Protein AF-A0A5M3XXB2-F1 (afdb_monomer)

Sequence (69 aa):
MLILNEQHLRRALTRYLQHYNTARPHRGIGQLSPSQAESGPPTPIDLATHRVHRRAIHGGLVSEYQIAS

Foldseek 3Di:
DDQDDDVSVVVLVVVVCVCCQVVVCPCDVQRADPVCVVVPDDDDDDCVPWDKDWDAPSPRPDIDIDTDD

Structure (mmCIF, N/CA/C/O backbone):
data_AF-A0A5M3XXB2-F1
#
_entry.id   AF-A0A5M3XXB2-F1
#
loop_
_atom_site.group_PDB
_atom_site.id
_atom_site.type_symbol
_atom_site.label_atom_id
_atom_site.label_alt_id
_atom_site.label_comp_id
_atom_site.label_asym_id
_atom_site.label_entity_id
_atom_site.label_seq_id
_atom_site.pdbx_PDB_ins_code
_atom_site.Cartn_x
_atom_site.Cartn_y
_atom_site.Cartn_z
_atom_site.occupancy
_atom_site.B_iso_or_equiv
_atom_site.auth_seq_id
_atom_site.auth_comp_id
_atom_site.auth_asym_id
_atom_site.auth_atom_id
_atom_site.pdbx_PDB_model_num
ATOM 1 N N . MET A 1 1 ? -14.065 0.733 7.584 1.00 72.56 1 MET A N 1
ATOM 2 C CA . MET A 1 1 ? -13.500 0.798 8.950 1.00 72.56 1 MET A CA 1
ATOM 3 C C . MET A 1 1 ? -14.141 1.968 9.679 1.00 72.56 1 MET A C 1
ATOM 5 O O . MET A 1 1 ? -14.178 3.048 9.109 1.00 72.56 1 MET A O 1
ATOM 9 N N . LEU A 1 2 ? -14.662 1.756 10.887 1.00 80.69 2 LEU A N 1
ATOM 10 C CA . LEU A 1 2 ? -15.261 2.809 11.716 1.00 80.69 2 LEU A CA 1
ATOM 11 C C . LEU A 1 2 ? -14.285 3.192 12.826 1.00 80.69 2 LEU A C 1
ATOM 13 O O . LEU A 1 2 ? -13.741 2.305 13.476 1.00 80.69 2 LEU A O 1
ATOM 17 N N . ILE A 1 3 ? -14.055 4.485 13.037 1.00 85.31 3 ILE A N 1
ATOM 18 C CA . ILE A 1 3 ? -13.170 4.990 14.092 1.00 85.31 3 ILE A CA 1
ATOM 19 C C . ILE A 1 3 ? -14.029 5.271 15.319 1.00 85.31 3 ILE A C 1
ATOM 21 O O . ILE A 1 3 ? -14.946 6.079 15.262 1.00 85.31 3 ILE A O 1
ATOM 25 N N . LEU A 1 4 ? -13.753 4.557 16.409 1.00 89.38 4 LEU A N 1
ATOM 26 C CA . LEU A 1 4 ? -14.647 4.503 17.573 1.00 89.38 4 LEU A CA 1
ATOM 27 C C . LEU A 1 4 ? -14.177 5.395 18.729 1.00 89.38 4 LEU A C 1
ATOM 29 O O . LEU A 1 4 ? -14.973 5.748 19.588 1.00 89.38 4 LEU A O 1
ATOM 33 N N . ASN A 1 5 ? -12.886 5.737 18.767 1.00 92.56 5 ASN A N 1
ATOM 34 C CA . ASN A 1 5 ? -12.272 6.642 19.741 1.00 92.56 5 ASN A CA 1
ATOM 35 C C . ASN A 1 5 ? -10.858 7.050 19.279 1.00 92.56 5 ASN A C 1
ATOM 37 O O . ASN A 1 5 ? -10.363 6.576 18.250 1.00 92.56 5 ASN A O 1
ATOM 41 N N . GLU A 1 6 ? -10.188 7.904 20.056 1.00 94.31 6 GLU A N 1
ATOM 42 C CA . GLU A 1 6 ? -8.841 8.399 19.751 1.00 94.31 6 GLU A CA 1
ATOM 43 C C . GLU A 1 6 ? -7.782 7.286 19.703 1.00 94.31 6 GLU A C 1
ATOM 45 O O . GLU A 1 6 ? -6.937 7.267 18.809 1.00 94.31 6 GLU A O 1
ATOM 50 N N . GLN A 1 7 ? -7.825 6.315 20.617 1.00 94.94 7 GLN A N 1
ATOM 51 C CA . GLN A 1 7 ? -6.868 5.206 20.610 1.00 94.94 7 GLN A CA 1
ATOM 52 C C . GLN A 1 7 ? -7.018 4.349 19.344 1.00 94.94 7 GLN A C 1
ATOM 54 O O . GLN A 1 7 ? -6.024 3.925 18.743 1.00 94.94 7 GLN A O 1
ATOM 59 N N . HIS A 1 8 ? -8.258 4.140 18.896 1.00 90.06 8 HIS A N 1
ATOM 60 C CA . HIS A 1 8 ? -8.556 3.473 17.638 1.00 90.06 8 HIS A CA 1
ATOM 61 C C . HIS A 1 8 ? -8.032 4.290 16.448 1.00 90.06 8 HIS A C 1
ATOM 63 O O . HIS A 1 8 ? -7.367 3.723 15.578 1.00 90.06 8 HIS A O 1
ATOM 69 N N . LEU A 1 9 ? -8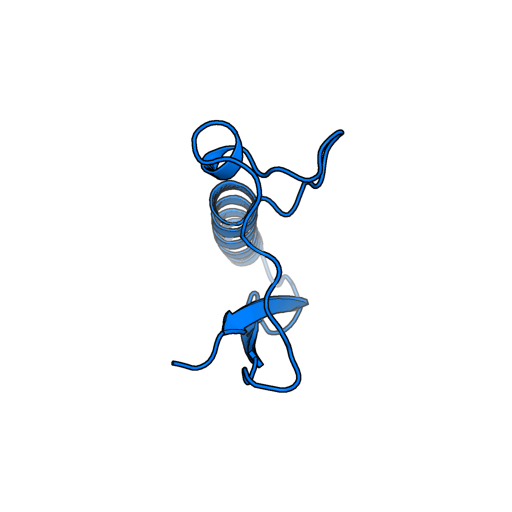.250 5.609 16.440 1.00 91.50 9 LEU A N 1
ATOM 70 C CA . LEU A 1 9 ? -7.712 6.513 15.421 1.00 91.50 9 LEU A CA 1
ATOM 71 C C . LEU A 1 9 ? -6.183 6.431 15.345 1.00 91.50 9 LEU A C 1
ATOM 73 O O . LEU A 1 9 ? -5.637 6.221 14.264 1.00 91.50 9 LEU A O 1
ATOM 77 N N . ARG A 1 10 ? -5.487 6.526 16.482 1.00 94.75 10 ARG A N 1
ATOM 78 C CA . ARG A 1 10 ? -4.020 6.447 16.541 1.00 94.75 10 ARG A CA 1
ATOM 79 C C . ARG A 1 10 ? -3.512 5.134 15.951 1.00 94.75 10 ARG A C 1
ATOM 81 O O . ARG A 1 10 ? -2.644 5.153 15.087 1.00 94.75 10 ARG A O 1
ATOM 88 N N . ARG A 1 11 ? -4.108 3.994 16.319 1.00 90.19 11 ARG A N 1
ATOM 89 C CA . ARG A 1 11 ? -3.725 2.681 15.766 1.00 90.19 11 ARG A CA 1
ATOM 90 C C . ARG A 1 11 ? -3.991 2.576 14.261 1.00 90.19 11 ARG A C 1
ATOM 92 O O . ARG A 1 11 ? -3.188 1.979 13.542 1.00 90.19 11 ARG A O 1
ATOM 99 N N . ALA A 1 12 ? -5.106 3.134 13.789 1.00 89.00 12 ALA A N 1
ATOM 100 C CA . ALA A 1 12 ? -5.440 3.200 12.370 1.00 89.00 12 ALA A CA 1
ATOM 101 C C . ALA A 1 12 ? -4.391 3.995 11.589 1.00 89.00 12 ALA A C 1
ATOM 103 O O . ALA A 1 12 ? -3.856 3.505 10.596 1.00 89.00 12 ALA A O 1
ATOM 104 N N . LEU A 1 13 ? -4.065 5.191 12.087 1.00 90.50 13 LEU A N 1
ATOM 105 C CA . LEU A 1 13 ? -3.103 6.101 11.481 1.00 90.50 13 LEU A CA 1
ATOM 106 C C . LEU A 1 13 ? -1.691 5.534 11.506 1.00 90.50 13 LEU A C 1
ATOM 108 O O . LEU A 1 13 ? -1.026 5.584 10.483 1.00 90.50 13 LEU A O 1
ATOM 112 N N . THR A 1 14 ? -1.237 4.927 12.605 1.00 90.81 14 THR A N 1
ATOM 113 C CA . THR A 1 14 ? 0.085 4.284 12.653 1.00 90.81 14 THR A CA 1
ATOM 114 C C . THR A 1 14 ? 0.206 3.198 11.590 1.00 90.81 14 THR A C 1
ATOM 116 O O . THR A 1 14 ? 1.174 3.182 10.835 1.00 90.81 14 THR A O 1
ATOM 119 N N . ARG A 1 15 ? -0.802 2.323 11.467 1.00 86.00 15 ARG A N 1
ATOM 120 C CA . ARG A 1 15 ? -0.817 1.291 10.420 1.00 86.00 15 ARG A CA 1
ATOM 121 C C . ARG A 1 15 ? -0.869 1.904 9.030 1.00 86.00 15 ARG A C 1
ATOM 123 O O . ARG A 1 15 ? -0.252 1.380 8.110 1.00 86.00 15 ARG A O 1
ATOM 130 N N . TYR A 1 16 ? -1.654 2.967 8.849 1.00 84.69 16 TYR A N 1
ATOM 131 C CA . TYR A 1 16 ? -1.775 3.665 7.570 1.00 84.69 16 TYR A CA 1
ATOM 132 C C . TYR A 1 16 ? -0.455 4.298 7.168 1.00 84.69 16 TYR A C 1
ATOM 134 O O . TYR A 1 16 ? 0.013 4.035 6.074 1.00 84.69 16 TYR A O 1
ATOM 142 N N . LEU A 1 17 ? 0.184 5.043 8.063 1.00 86.25 17 LEU A N 1
ATOM 143 C CA . LEU A 1 17 ? 1.471 5.680 7.820 1.00 86.25 17 LEU A CA 1
ATOM 144 C C . LEU A 1 17 ? 2.576 4.659 7.583 1.00 86.25 17 LEU A C 1
ATOM 146 O O . LEU A 1 17 ? 3.387 4.870 6.692 1.00 86.25 17 LEU A O 1
ATOM 150 N N . GLN A 1 18 ? 2.599 3.551 8.329 1.00 84.12 18 GLN A N 1
ATOM 151 C CA . GLN A 1 18 ? 3.559 2.479 8.087 1.00 84.12 18 GLN A CA 1
ATOM 152 C C . GLN A 1 18 ? 3.389 1.925 6.673 1.00 84.12 18 GLN A C 1
ATOM 154 O O . GLN A 1 18 ? 4.336 1.978 5.902 1.00 84.12 18 GLN A O 1
ATOM 159 N N . HIS A 1 19 ? 2.181 1.481 6.311 1.00 78.62 19 HIS A N 1
ATOM 160 C CA . HIS A 1 19 ? 1.904 0.967 4.970 1.00 78.62 19 HIS A CA 1
ATOM 161 C C . HIS A 1 19 ? 2.186 2.013 3.888 1.00 78.62 19 HIS A C 1
ATOM 163 O O . HIS A 1 19 ? 2.875 1.730 2.919 1.00 78.62 19 HIS A O 1
ATOM 169 N N . TYR A 1 20 ? 1.705 3.241 4.067 1.00 74.31 20 TYR A N 1
ATOM 170 C CA . TYR A 1 20 ? 1.918 4.324 3.123 1.00 74.31 20 TYR A CA 1
ATOM 171 C C . TYR A 1 20 ? 3.404 4.577 2.923 1.00 74.31 20 TYR A C 1
ATOM 173 O O . TYR A 1 20 ? 3.824 4.644 1.785 1.00 74.31 20 TYR A O 1
ATOM 181 N N . ASN A 1 21 ? 4.209 4.648 3.987 1.00 73.69 21 ASN A N 1
ATOM 182 C CA . ASN A 1 21 ? 5.645 4.901 3.894 1.00 73.69 21 ASN A CA 1
ATOM 183 C C . ASN A 1 21 ? 6.442 3.724 3.321 1.00 73.69 21 ASN A C 1
ATOM 185 O O . ASN A 1 21 ? 7.421 3.970 2.621 1.00 73.69 21 ASN A O 1
ATOM 189 N N . THR A 1 22 ? 6.053 2.477 3.598 1.00 70.56 22 THR A N 1
ATOM 190 C CA . THR A 1 22 ? 6.792 1.287 3.145 1.00 70.56 22 THR A CA 1
ATOM 191 C C . THR A 1 22 ? 6.366 0.808 1.763 1.00 70.56 22 THR A C 1
ATOM 193 O O . THR A 1 22 ? 7.191 0.301 1.012 1.00 70.56 22 THR A O 1
ATOM 196 N N . ALA A 1 23 ? 5.091 0.971 1.413 1.00 65.94 23 ALA A N 1
ATOM 197 C CA . ALA A 1 23 ? 4.523 0.538 0.142 1.00 65.94 23 ALA A CA 1
ATOM 198 C C . ALA A 1 23 ? 4.379 1.680 -0.877 1.00 65.94 23 ALA A C 1
ATOM 200 O O . ALA A 1 23 ? 3.892 1.411 -1.972 1.00 65.94 23 ALA A O 1
ATOM 201 N N . ARG A 1 24 ? 4.763 2.924 -0.514 1.00 61.31 24 ARG A N 1
ATOM 202 C CA . ARG A 1 24 ? 4.518 4.201 -1.228 1.00 61.31 24 ARG A CA 1
ATOM 203 C C . ARG A 1 24 ? 4.116 4.012 -2.696 1.00 61.31 24 ARG A C 1
ATOM 205 O O . ARG A 1 24 ? 4.982 4.058 -3.569 1.00 61.31 24 ARG A O 1
ATOM 212 N N . PRO A 1 25 ? 2.806 3.914 -2.998 1.00 61.00 25 PRO A N 1
ATOM 213 C CA . PRO A 1 25 ? 2.296 3.825 -4.363 1.00 61.00 25 PRO A CA 1
ATOM 214 C C . PRO A 1 25 ? 2.308 5.196 -5.059 1.00 61.00 25 PRO A C 1
ATOM 216 O O . PRO A 1 25 ? 1.520 5.446 -5.971 1.00 61.00 25 PRO A O 1
ATOM 219 N N . HIS A 1 26 ? 3.184 6.115 -4.632 1.00 52.56 26 HIS A N 1
ATOM 220 C CA . HIS A 1 26 ? 3.411 7.367 -5.337 1.00 52.56 26 HIS A CA 1
ATOM 221 C C . HIS A 1 26 ? 4.189 7.053 -6.593 1.00 52.56 26 HIS A C 1
ATOM 223 O O . HIS A 1 26 ? 5.411 7.143 -6.634 1.00 52.56 26 HIS A O 1
ATOM 229 N N . ARG A 1 27 ? 3.450 6.714 -7.640 1.00 58.78 27 ARG A N 1
ATOM 230 C CA . ARG A 1 27 ? 3.935 6.864 -8.997 1.00 58.78 27 ARG A CA 1
ATOM 231 C C . ARG A 1 27 ? 4.068 8.363 -9.277 1.00 58.78 27 ARG A C 1
ATOM 233 O O . ARG A 1 27 ? 3.188 8.964 -9.882 1.00 58.78 27 ARG A O 1
ATOM 240 N N . GLY A 1 28 ? 5.132 8.975 -8.753 1.00 59.41 28 GLY A N 1
ATOM 241 C CA . GLY A 1 28 ? 5.572 10.306 -9.160 1.00 59.41 28 GLY A CA 1
ATOM 242 C C . GLY A 1 28 ? 6.014 10.294 -10.625 1.00 59.41 28 GLY A C 1
ATOM 243 O O . GLY A 1 28 ? 5.855 9.290 -11.322 1.00 59.41 28 GLY A O 1
ATOM 244 N N . ILE A 1 29 ? 6.590 11.391 -11.112 1.00 55.06 29 ILE A N 1
ATOM 245 C CA . ILE A 1 29 ? 7.185 11.430 -12.457 1.00 55.06 29 ILE A CA 1
ATOM 246 C C . ILE A 1 29 ? 8.204 10.274 -12.561 1.00 55.06 29 ILE A C 1
ATOM 248 O O . ILE A 1 29 ? 9.134 10.206 -11.765 1.00 55.06 29 ILE A O 1
ATOM 252 N N . GLY A 1 30 ? 7.972 9.322 -13.473 1.00 64.69 30 GLY A N 1
ATOM 253 C CA . GLY A 1 30 ? 8.773 8.092 -13.619 1.00 64.69 30 GLY A CA 1
ATOM 254 C C . GLY A 1 30 ? 8.197 6.822 -12.969 1.00 64.69 30 GLY A C 1
ATOM 255 O O . GLY A 1 30 ? 8.729 5.742 -13.186 1.00 64.69 30 GLY A O 1
ATOM 256 N N . GLN A 1 31 ? 7.086 6.916 -12.229 1.00 68.81 31 GLN A N 1
ATOM 257 C CA . GLN A 1 31 ? 6.376 5.794 -11.590 1.00 68.81 31 GLN A CA 1
ATOM 258 C C . GLN A 1 31 ? 7.176 4.969 -10.557 1.00 68.81 31 GLN A C 1
ATOM 260 O O . GLN A 1 31 ? 6.788 3.841 -10.254 1.00 68.81 31 GLN A O 1
ATOM 265 N N . LEU A 1 32 ? 8.242 5.529 -9.982 1.00 66.19 32 LEU A N 1
ATOM 266 C CA . LEU A 1 32 ? 9.095 4.848 -9.001 1.00 66.19 32 LEU A CA 1
ATOM 267 C C . LEU A 1 32 ? 8.710 5.223 -7.565 1.00 66.19 32 LEU A C 1
ATOM 269 O O . LEU A 1 32 ? 8.581 6.405 -7.244 1.00 66.19 32 LEU A O 1
ATOM 273 N N . SER A 1 33 ? 8.572 4.230 -6.685 1.00 67.19 33 SER A N 1
ATOM 274 C CA . SER A 1 33 ? 8.582 4.458 -5.237 1.00 67.19 33 SER A CA 1
ATOM 275 C C . SER A 1 33 ? 9.993 4.855 -4.758 1.00 67.19 33 SER A C 1
ATOM 277 O O . SER A 1 33 ? 10.974 4.602 -5.455 1.00 67.19 33 SER A O 1
ATOM 279 N N . PRO A 1 34 ? 10.162 5.419 -3.548 1.00 66.88 34 PRO A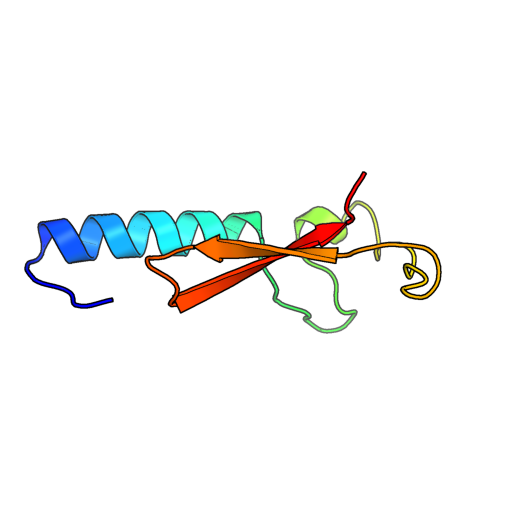 N 1
ATOM 280 C CA . PRO A 1 34 ? 11.494 5.731 -3.022 1.00 66.88 34 PRO A CA 1
ATOM 281 C C . PRO A 1 34 ? 12.427 4.517 -2.902 1.00 66.88 34 PRO A C 1
ATOM 283 O O . PRO A 1 34 ? 13.611 4.642 -3.178 1.00 66.88 34 PRO A O 1
ATOM 286 N N . SER A 1 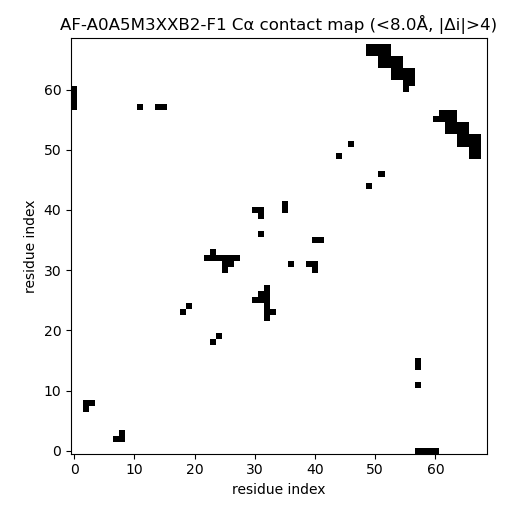35 ? 11.906 3.329 -2.572 1.00 67.12 35 SER A N 1
ATOM 287 C CA . SER A 1 35 ? 12.703 2.090 -2.590 1.00 67.12 35 SER A CA 1
ATOM 288 C C . SER A 1 35 ? 13.095 1.649 -4.009 1.00 67.12 35 SER A C 1
ATOM 290 O O . SER A 1 35 ? 14.086 0.944 -4.193 1.00 67.12 35 SER A O 1
ATOM 292 N N . GLN A 1 36 ? 12.338 2.085 -5.017 1.00 70.06 36 GLN A N 1
ATOM 293 C CA . GLN A 1 36 ? 12.609 1.879 -6.441 1.00 70.06 36 GLN A CA 1
ATOM 294 C C . GLN A 1 36 ? 13.462 2.993 -7.058 1.00 70.06 36 GLN A C 1
ATOM 296 O O . GLN A 1 36 ? 13.932 2.842 -8.178 1.00 70.06 36 GLN A O 1
ATOM 301 N N . ALA A 1 37 ? 13.697 4.105 -6.357 1.00 68.62 37 ALA A N 1
ATOM 302 C CA . ALA A 1 37 ? 14.563 5.170 -6.858 1.00 68.62 37 ALA A CA 1
ATOM 303 C C . ALA A 1 37 ? 16.018 4.690 -7.002 1.00 68.62 37 ALA A C 1
ATOM 305 O O . ALA A 1 37 ? 16.698 5.076 -7.947 1.00 68.62 37 ALA A O 1
ATOM 306 N N . GLU A 1 38 ? 16.467 3.810 -6.102 1.00 71.31 38 GLU A N 1
ATOM 307 C CA . GLU A 1 38 ? 17.800 3.194 -6.148 1.00 71.31 38 GLU A CA 1
ATOM 308 C C . GLU A 1 38 ? 17.847 1.935 -7.031 1.00 71.31 38 GLU A C 1
ATOM 310 O O . GLU A 1 38 ? 18.853 1.678 -7.684 1.00 71.31 38 GLU A O 1
ATOM 315 N N . SER A 1 39 ? 16.763 1.149 -7.065 1.00 73.69 39 SER A N 1
ATOM 316 C CA . SER A 1 39 ? 16.708 -0.141 -7.777 1.00 73.69 39 SER A CA 1
ATOM 317 C C . SER A 1 39 ? 16.115 -0.072 -9.193 1.00 73.69 39 SER A C 1
ATOM 319 O O . SER A 1 39 ? 16.217 -1.038 -9.946 1.00 73.69 39 SER A O 1
ATOM 321 N N . GLY A 1 40 ? 15.544 1.068 -9.587 1.00 70.06 40 GLY A N 1
ATOM 322 C CA . GLY A 1 40 ? 14.877 1.260 -10.872 1.00 70.06 40 GLY A CA 1
ATOM 323 C C . GLY A 1 40 ? 13.444 0.702 -10.920 1.00 70.06 40 GLY A C 1
ATOM 324 O O . GLY A 1 40 ? 12.926 0.165 -9.936 1.00 70.06 40 GLY A O 1
ATOM 325 N N . PRO A 1 41 ? 12.749 0.860 -12.062 1.00 72.88 41 PRO A N 1
ATOM 326 C CA . PRO A 1 41 ? 11.394 0.347 -12.229 1.00 72.88 41 PRO A CA 1
ATOM 327 C C . PRO A 1 41 ? 11.373 -1.184 -12.159 1.00 72.88 41 PRO A C 1
ATOM 329 O O . PRO A 1 41 ? 12.283 -1.837 -12.672 1.00 72.88 41 PRO A O 1
ATOM 332 N N . PRO A 1 42 ? 10.316 -1.781 -11.582 1.00 74.25 42 PRO A N 1
ATOM 333 C CA . PRO A 1 42 ? 10.161 -3.225 -11.593 1.00 74.25 42 PRO A CA 1
ATOM 334 C C . PRO A 1 42 ? 9.981 -3.716 -13.033 1.00 74.25 42 PRO A C 1
ATOM 336 O O . PRO A 1 42 ? 9.340 -3.052 -13.853 1.00 74.25 42 PRO A O 1
ATOM 339 N N . THR A 1 43 ? 10.508 -4.903 -13.331 1.00 77.50 43 THR A N 1
ATOM 340 C CA . THR A 1 43 ? 10.261 -5.563 -14.614 1.00 77.50 43 THR A CA 1
ATOM 341 C C . THR A 1 43 ? 8.754 -5.782 -14.793 1.00 77.50 43 THR A C 1
ATOM 343 O O . THR A 1 43 ? 8.103 -6.264 -13.860 1.00 77.50 43 THR A O 1
ATOM 346 N N . PRO A 1 44 ? 8.173 -5.438 -15.958 1.00 78.25 44 PRO A N 1
ATOM 347 C CA . PRO A 1 44 ? 6.783 -5.755 -16.253 1.00 78.25 44 PRO A CA 1
ATOM 348 C C . PRO A 1 44 ? 6.529 -7.256 -16.097 1.00 78.25 44 PRO A C 1
ATOM 350 O O . PRO A 1 44 ? 7.283 -8.077 -16.615 1.00 78.25 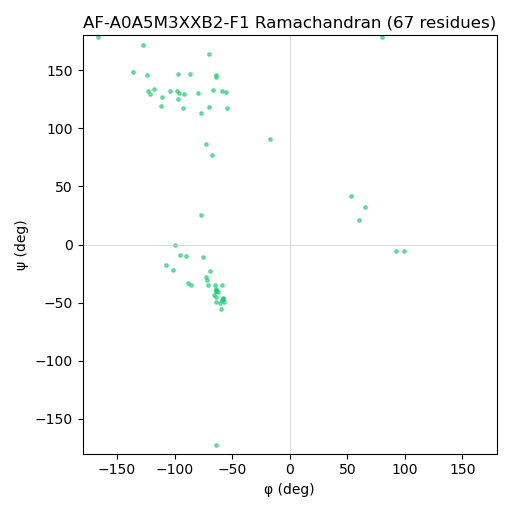44 PRO A O 1
ATOM 353 N N . ILE A 1 45 ? 5.468 -7.605 -15.376 1.00 79.56 45 ILE A N 1
ATOM 354 C CA . ILE A 1 45 ? 5.079 -8.996 -15.135 1.00 79.56 45 ILE A CA 1
ATOM 355 C C . ILE A 1 45 ? 4.010 -9.366 -16.156 1.00 79.56 45 ILE A C 1
ATOM 357 O O . ILE A 1 45 ? 3.019 -8.647 -16.303 1.00 79.56 45 ILE A O 1
ATOM 361 N N . ASP A 1 46 ? 4.189 -10.499 -16.828 1.00 84.50 46 ASP A N 1
ATOM 362 C CA . ASP A 1 46 ? 3.150 -11.069 -17.676 1.00 84.50 46 ASP A CA 1
ATOM 363 C C . ASP A 1 46 ? 2.078 -11.763 -16.821 1.00 84.50 46 ASP A C 1
ATOM 365 O O . ASP A 1 46 ? 2.316 -12.782 -16.169 1.00 84.50 46 ASP A O 1
ATOM 369 N N . LEU A 1 47 ? 0.873 -11.196 -16.839 1.00 83.00 47 LEU A N 1
ATOM 370 C CA . LEU A 1 47 ? -0.278 -11.701 -16.092 1.00 83.00 47 LEU A CA 1
ATOM 371 C C . LEU A 1 47 ? -0.903 -12.957 -16.723 1.00 83.00 47 LEU A C 1
ATOM 373 O O . LEU A 1 47 ? -1.741 -13.588 -16.084 1.00 83.00 47 LEU A O 1
ATOM 377 N N . ALA A 1 48 ? -0.517 -13.339 -17.947 1.00 86.62 48 ALA A N 1
ATOM 378 C CA . ALA A 1 48 ? -0.933 -14.611 -18.539 1.00 86.62 48 ALA A CA 1
ATOM 379 C C . ALA A 1 48 ? -0.217 -15.808 -17.890 1.00 86.62 48 ALA A C 1
ATOM 381 O O . ALA A 1 48 ? -0.768 -1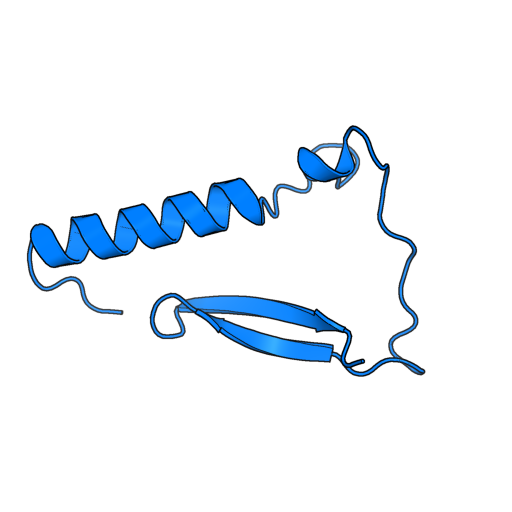6.907 -17.838 1.00 86.62 48 ALA A O 1
ATOM 382 N N . THR A 1 49 ? 0.991 -15.587 -17.368 1.00 87.81 49 THR A N 1
ATOM 383 C CA . THR A 1 49 ? 1.841 -16.622 -16.763 1.00 87.81 49 THR A CA 1
ATOM 384 C C . THR A 1 49 ? 1.923 -16.531 -15.240 1.00 87.81 49 THR A C 1
ATOM 386 O O . THR A 1 49 ? 2.255 -17.521 -14.591 1.00 87.81 49 THR A O 1
ATOM 389 N N . HIS A 1 50 ? 1.567 -15.386 -14.650 1.00 84.06 50 HIS A N 1
ATOM 390 C CA . HIS A 1 50 ? 1.651 -15.152 -13.209 1.00 84.06 50 HIS A CA 1
ATOM 391 C C . HIS A 1 50 ? 0.281 -14.888 -12.588 1.00 84.06 50 HIS A C 1
ATOM 393 O O . HIS A 1 50 ? -0.499 -14.063 -13.065 1.00 84.06 50 HIS A O 1
ATOM 399 N N . ARG A 1 51 ? -0.002 -15.544 -11.458 1.00 87.00 51 ARG A N 1
ATOM 400 C CA . ARG A 1 51 ? -1.197 -15.247 -10.655 1.00 87.00 51 ARG A CA 1
ATOM 401 C C . ARG A 1 51 ? -0.893 -14.120 -9.674 1.00 87.00 51 ARG A C 1
ATOM 403 O O . ARG A 1 51 ? 0.216 -14.014 -9.166 1.00 87.00 51 ARG A O 1
ATOM 410 N N . VAL A 1 52 ? -1.888 -13.286 -9.385 1.00 86.38 52 VAL A N 1
ATOM 411 C CA . VAL A 1 52 ? -1.772 -12.192 -8.411 1.00 86.38 52 VAL A CA 1
ATOM 412 C C . VAL A 1 52 ? -2.638 -12.507 -7.199 1.00 86.38 52 VAL A C 1
ATOM 414 O O . VAL A 1 52 ? -3.839 -12.749 -7.327 1.00 86.38 52 VAL A O 1
ATOM 417 N N . HIS A 1 53 ? -2.045 -12.462 -6.010 1.00 88.31 53 HIS A N 1
ATOM 418 C CA . HIS A 1 53 ? -2.768 -12.510 -4.749 1.00 88.31 53 HIS A CA 1
ATOM 419 C C . HIS A 1 53 ? -3.097 -11.106 -4.266 1.00 88.31 53 HIS A C 1
ATOM 421 O O . HIS A 1 53 ? -2.232 -10.238 -4.150 1.00 88.31 53 HIS A O 1
ATOM 427 N N . ARG A 1 54 ? -4.372 -10.906 -3.933 1.00 87.25 54 ARG A N 1
ATOM 428 C CA . ARG A 1 54 ? -4.860 -9.696 -3.282 1.00 87.25 54 ARG A CA 1
ATOM 429 C C . ARG A 1 54 ? -4.950 -9.925 -1.778 1.00 87.25 54 ARG A C 1
ATOM 431 O O . ARG A 1 54 ? -5.670 -10.816 -1.332 1.00 87.25 54 ARG A O 1
ATOM 438 N N . ARG A 1 55 ? -4.304 -9.064 -0.995 1.00 88.12 55 ARG A N 1
ATOM 439 C CA . ARG A 1 55 ? -4.401 -9.030 0.466 1.00 88.12 55 ARG A CA 1
ATOM 440 C C . ARG A 1 55 ? -5.117 -7.765 0.918 1.00 88.12 55 ARG A C 1
ATOM 442 O O . ARG A 1 55 ? -4.656 -6.656 0.671 1.00 88.12 55 ARG A O 1
ATOM 449 N N . ALA A 1 56 ? -6.246 -7.927 1.597 1.00 87.38 56 ALA A N 1
ATOM 450 C CA . ALA A 1 56 ? -6.973 -6.811 2.186 1.00 87.38 56 ALA A CA 1
ATOM 451 C C . ALA A 1 56 ? -6.321 -6.384 3.514 1.00 87.38 56 ALA A C 1
ATOM 453 O O . ALA A 1 56 ? -6.078 -7.213 4.389 1.00 87.38 56 ALA A O 1
ATOM 454 N N . ILE A 1 57 ? -6.066 -5.090 3.674 1.00 83.25 57 ILE A N 1
ATOM 455 C CA . ILE A 1 57 ? -5.475 -4.476 4.867 1.00 83.25 57 ILE A CA 1
ATOM 456 C C . ILE A 1 57 ? -6.362 -3.317 5.361 1.00 83.25 57 ILE A C 1
ATOM 458 O O . ILE A 1 57 ? -7.367 -2.970 4.736 1.00 83.25 57 ILE A O 1
ATOM 462 N N . HIS A 1 58 ? -6.052 -2.757 6.536 1.00 81.31 58 HIS A N 1
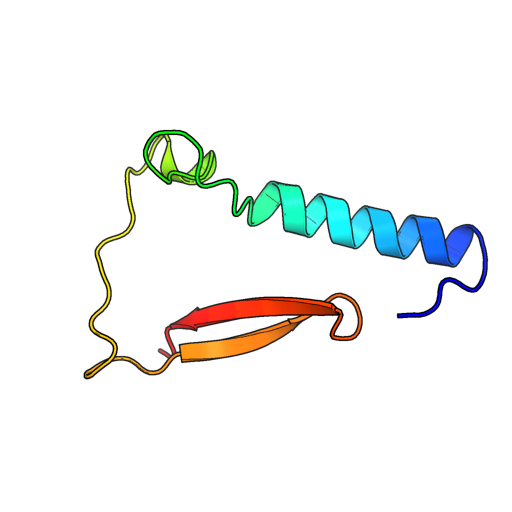ATOM 463 C CA . HIS A 1 58 ? -6.812 -1.653 7.164 1.00 81.31 58 HIS A CA 1
ATOM 464 C C . HIS A 1 58 ? -8.313 -1.928 7.297 1.00 81.31 58 HIS A C 1
ATOM 466 O O . HIS A 1 58 ? -9.156 -1.071 7.037 1.00 81.31 58 HIS A O 1
ATOM 472 N N . GLY A 1 59 ? -8.654 -3.161 7.682 1.00 78.50 59 GLY A N 1
ATOM 473 C CA . GLY A 1 59 ? -10.049 -3.586 7.790 1.00 78.50 59 GLY A CA 1
ATOM 474 C C . GLY A 1 59 ? -10.771 -3.611 6.440 1.00 78.50 59 GLY A C 1
ATOM 475 O O . GLY A 1 59 ? -11.959 -3.312 6.385 1.00 78.50 59 GLY A O 1
ATOM 476 N N . GLY A 1 60 ? -10.044 -3.907 5.359 1.00 80.44 60 GLY A N 1
ATOM 477 C CA . GLY A 1 60 ? -10.580 -4.037 4.005 1.00 80.44 60 GLY A CA 1
ATOM 478 C C . GLY A 1 60 ? -10.539 -2.765 3.164 1.00 80.44 60 GLY A C 1
ATOM 479 O O . GLY A 1 60 ? -10.854 -2.828 1.980 1.00 80.44 60 GLY A O 1
ATOM 480 N N . LEU A 1 61 ? -10.140 -1.631 3.746 1.00 80.56 61 LEU A N 1
ATOM 481 C CA . LEU A 1 61 ? -10.123 -0.344 3.050 1.00 80.56 61 LEU A CA 1
ATOM 482 C C . LEU A 1 61 ? -9.021 -0.233 2.000 1.00 80.56 61 LEU A C 1
ATOM 484 O O . LEU A 1 61 ? -9.182 0.481 1.016 1.00 80.56 61 LEU A O 1
ATOM 488 N N . VAL A 1 62 ? -7.901 -0.918 2.216 1.00 79.81 62 VAL A N 1
ATOM 489 C CA . VAL A 1 62 ? -6.757 -0.884 1.308 1.00 79.81 62 VAL A CA 1
ATOM 490 C C . VAL A 1 62 ? -6.430 -2.311 0.892 1.00 79.81 62 VAL A C 1
ATOM 492 O O . VAL A 1 62 ? -6.642 -3.261 1.644 1.00 79.81 62 VAL A O 1
ATOM 495 N N . SER A 1 63 ? -5.983 -2.476 -0.347 1.00 84.31 63 SER A N 1
ATOM 496 C CA . SER A 1 63 ? -5.606 -3.774 -0.902 1.00 84.31 63 SER A CA 1
ATOM 497 C C . SER A 1 63 ? -4.157 -3.726 -1.347 1.00 84.31 63 SER A C 1
ATOM 499 O O . SER A 1 63 ? -3.773 -2.827 -2.089 1.00 84.31 63 SER A O 1
ATOM 501 N N . GLU A 1 64 ? -3.379 -4.708 -0.921 1.00 83.94 64 GLU A N 1
ATOM 502 C CA . GLU A 1 64 ? -2.054 -4.991 -1.455 1.00 83.94 64 GLU A CA 1
ATOM 503 C C . GLU A 1 64 ? -2.154 -6.106 -2.494 1.00 83.94 64 GLU A C 1
ATOM 505 O O . GLU A 1 64 ? -2.981 -7.013 -2.366 1.00 83.94 64 GLU A O 1
ATOM 510 N N . TYR A 1 65 ? -1.305 -6.041 -3.515 1.00 83.62 65 TYR A N 1
ATOM 511 C CA . TYR A 1 65 ? -1.229 -7.031 -4.583 1.00 83.62 65 TYR A CA 1
ATOM 512 C C . TYR A 1 65 ? 0.194 -7.571 -4.649 1.00 83.62 65 TYR A C 1
ATOM 514 O O . TYR A 1 65 ? 1.151 -6.798 -4.621 1.00 83.62 65 TYR A O 1
ATOM 522 N N . GLN A 1 66 ? 0.330 -8.891 -4.707 1.00 81.69 66 GLN A N 1
ATOM 523 C CA . GLN A 1 66 ? 1.614 -9.586 -4.766 1.00 81.69 66 GLN A CA 1
ATOM 524 C C . GLN A 1 66 ? 1.537 -10.704 -5.803 1.00 81.69 66 GLN A C 1
ATOM 526 O O . GLN A 1 66 ? 0.470 -11.283 -6.008 1.00 81.69 66 GLN A O 1
ATOM 531 N N . ILE A 1 67 ? 2.655 -11.009 -6.460 1.00 83.31 67 ILE A N 1
ATOM 532 C CA . ILE A 1 67 ? 2.741 -12.176 -7.341 1.00 8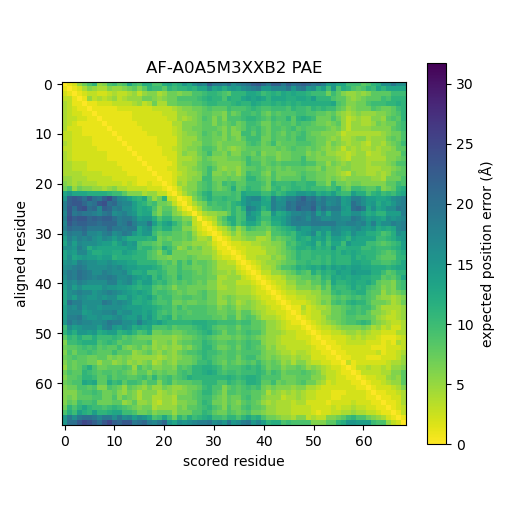3.31 67 ILE A CA 1
ATOM 533 C C . ILE A 1 67 ? 2.621 -13.432 -6.474 1.00 83.31 67 ILE A C 1
ATOM 535 O O . ILE A 1 67 ? 3.259 -13.531 -5.427 1.00 83.31 67 ILE A O 1
ATOM 539 N N . ALA A 1 68 ? 1.783 -14.368 -6.902 1.00 77.25 68 ALA A N 1
ATOM 540 C CA . ALA A 1 68 ? 1.757 -15.715 -6.368 1.00 77.25 68 ALA A CA 1
ATOM 541 C C . ALA A 1 68 ? 3.028 -16.442 -6.809 1.00 77.25 68 ALA A C 1
ATOM 543 O O . ALA A 1 68 ? 3.267 -16.574 -8.008 1.00 77.25 68 ALA A O 1
ATOM 544 N N . SER A 1 69 ? 3.832 -16.856 -5.833 1.00 67.19 69 SER A N 1
ATOM 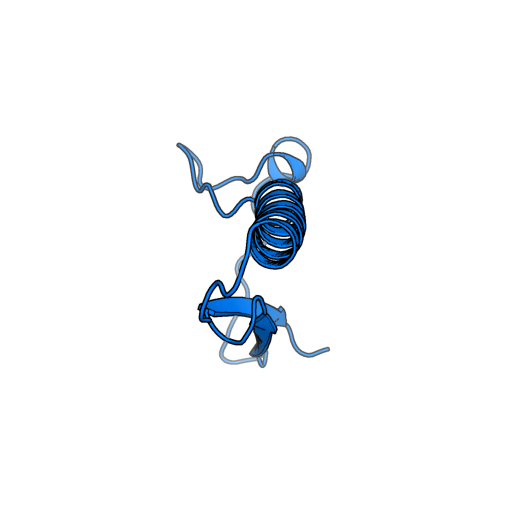545 C CA . SER A 1 69 ? 4.958 -17.776 -6.016 1.00 67.19 69 SER A CA 1
ATOM 546 C C . SER A 1 69 ? 4.505 -19.123 -6.558 1.00 67.19 69 SER A C 1
ATOM 548 O O . SER A 1 69 ? 3.460 -19.599 -6.051 1.00 67.19 69 SER A O 1
#

Secondary structure (DSSP, 8-state):
----SHHHHHHHHHHHHHHHHHH-----TTS--HHHHHH-SPPPP-TTT--EEEEEEGGGTEEEEEE--

Organism: NCBI:txid90975

Solvent-accessible surface area (backbone atoms only — not c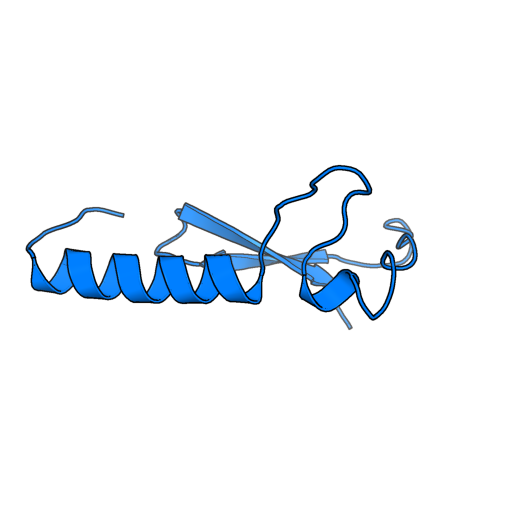omparable to full-atom values): 4428 Å² total; per-residue (Å²): 116,85,76,85,48,68,71,52,42,51,55,51,48,53,55,47,52,50,47,47,70,76,65,35,83,54,58,48,97,87,58,38,28,80,81,25,67,83,71,45,76,79,79,88,76,62,68,91,84,43,53,74,44,78,45,70,37,77,78,63,75,42,73,48,76,43,76,53,129

InterPro domains:
  IPR001584 Integrase, catalytic core [PF13683] (7-34)

Radius of gyration: 15.21 Å; Cα contacts (8 Å, |Δi|>4): 57; chains: 1; bounding box: 33×29×39 Å

pLDDT: mean 78.72, std 10.26, range [52.56, 94.94]

Nearest PDB structures (foldseek):
  2aze-assembly1_A  TM=3.036E-01  e=2.221E+00  Homo sapiens
  8k29-assembly1_A  TM=3.167E-01  e=3.113E+00  Vibrio phage ICP1_2004_A

Mean predicted aligned error: 8.23 Å